Protein AF-A0A3N6H296-F1 (afdb_monomer_lite)

pLDDT: mean 70.68, std 19.64, range [34.06, 94.19]

Sequence (176 aa):
MAAVVPPPSTAMPMPESIDGPAALRSLPPALLPAPAAEIRSFLVEKVSATGGHLGPNLGVVELTMALHRVFDVEEGDVLLFDTGHQTYVHKLLTGRRAGSDGLRQEGGLSGYPGRGESAHDWIENSHAAQGVRPARRTRPLLARAGLSASQIASTVLRARAGKPSLPDCLFDGSAV

Foldseek 3Di:
DDDDDDDPDPDDPQPPALQALVSLQPDDPVNVVRNLVVVLVLLCVLCVVVPADSPLQNVCSVVLSVCSNVAPVVQPFAFFAQAFQNCPSVCRNHRNSVQSNCEVHVVTHDSGQDVVVDQRRQATDHDGRLRVQLLVVCVVVQVVLVFDADDDPNGRGTGRDRRDPDDCVSHDPPPD

Structure (mmCIF, N/CA/C/O backbone):
data_AF-A0A3N6H296-F1
#
_entry.id   AF-A0A3N6H296-F1
#
loop_
_atom_site.group_PDB
_atom_site.id
_atom_site.type_symbol
_atom_site.label_atom_id
_atom_site.label_alt_id
_atom_site.label_comp_id
_atom_site.label_asym_id
_atom_site.label_entity_id
_atom_site.label_seq_id
_atom_site.pdbx_PDB_ins_code
_atom_site.Cartn_x
_atom_site.Cartn_y
_atom_site.Cartn_z
_atom_site.occupancy
_atom_site.B_iso_or_equiv
_atom_site.auth_seq_id
_atom_site.auth_comp_id
_atom_site.auth_asym_id
_atom_site.auth_atom_id
_atom_site.pdbx_PDB_model_num
ATOM 1 N N . MET A 1 1 ? -7.673 -46.507 -24.314 1.00 42.44 1 MET A N 1
ATOM 2 C CA . MET A 1 1 ? -8.259 -46.087 -23.024 1.00 42.44 1 MET A CA 1
ATOM 3 C C . MET A 1 1 ? -7.795 -44.666 -22.756 1.00 42.44 1 MET A C 1
ATOM 5 O O . MET A 1 1 ? -6.609 -44.469 -22.542 1.00 42.44 1 MET A O 1
ATOM 9 N N . ALA A 1 2 ? -8.681 -43.679 -22.898 1.00 37.97 2 ALA A N 1
ATOM 10 C CA . ALA A 1 2 ? -8.358 -42.288 -22.594 1.00 37.97 2 ALA A CA 1
ATOM 11 C C . ALA A 1 2 ? -8.358 -42.111 -21.071 1.00 37.97 2 ALA A C 1
ATOM 13 O O . ALA A 1 2 ? -9.335 -42.465 -20.412 1.00 37.97 2 ALA A O 1
ATOM 14 N N . ALA A 1 3 ? -7.249 -41.623 -20.518 1.00 38.19 3 ALA A N 1
ATOM 15 C CA . ALA A 1 3 ? -7.159 -41.283 -19.108 1.00 38.19 3 ALA A CA 1
ATOM 16 C C . ALA A 1 3 ? -8.110 -40.113 -18.824 1.00 38.19 3 ALA A C 1
ATOM 18 O O . ALA A 1 3 ? -7.975 -39.035 -19.402 1.00 38.19 3 ALA A O 1
ATOM 19 N N . VAL A 1 4 ? -9.089 -40.346 -17.952 1.00 41.09 4 VAL A N 1
ATOM 20 C CA . VAL A 1 4 ? -9.909 -39.289 -17.361 1.00 41.09 4 VAL A CA 1
ATOM 21 C C . VAL A 1 4 ? -8.979 -38.427 -16.514 1.00 41.09 4 VAL A C 1
ATOM 23 O O . VAL A 1 4 ? -8.461 -38.878 -15.494 1.00 41.09 4 VAL A O 1
ATOM 26 N N . VAL A 1 5 ? -8.735 -37.199 -16.965 1.00 44.00 5 VAL A N 1
ATOM 27 C CA . VAL A 1 5 ? -8.100 -36.162 -16.150 1.00 44.00 5 VAL A CA 1
ATOM 28 C C . VAL A 1 5 ? -9.098 -35.798 -15.046 1.00 44.00 5 VAL A C 1
ATOM 30 O O . VAL A 1 5 ? -10.221 -35.405 -15.373 1.00 44.00 5 VAL A O 1
ATOM 33 N N . PRO A 1 6 ? -8.758 -35.956 -13.754 1.00 47.53 6 PRO A N 1
ATOM 34 C CA . PRO A 1 6 ? -9.649 -35.539 -12.680 1.00 47.53 6 PRO A CA 1
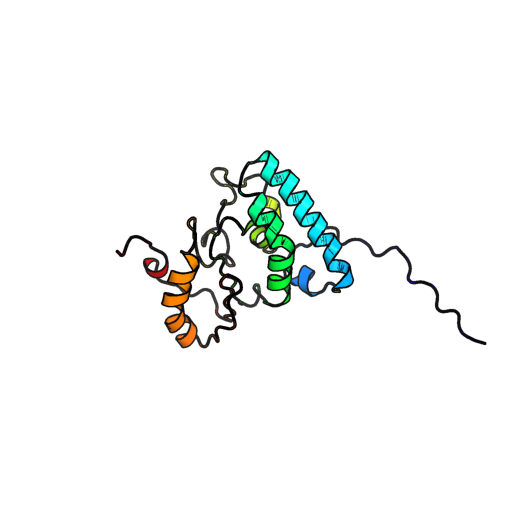ATOM 35 C C . PRO A 1 6 ? -9.831 -34.010 -12.718 1.00 47.53 6 PRO A C 1
ATOM 37 O O . PRO A 1 6 ? -8.876 -33.296 -13.040 1.00 47.53 6 PRO A O 1
ATOM 40 N N . PRO A 1 7 ? -11.030 -33.481 -12.404 1.00 45.53 7 PRO A N 1
ATOM 41 C CA . PRO A 1 7 ? -11.231 -32.040 -12.305 1.00 45.53 7 PRO A CA 1
ATOM 42 C C . PRO A 1 7 ? -10.305 -31.461 -11.221 1.00 45.53 7 PRO A C 1
ATOM 44 O O . PRO A 1 7 ? -10.044 -32.138 -10.220 1.00 45.53 7 PRO A O 1
ATOM 47 N N . PRO A 1 8 ? -9.795 -30.227 -11.387 1.00 46.78 8 PRO A N 1
ATOM 48 C CA . PRO A 1 8 ? -8.985 -29.596 -10.355 1.00 46.78 8 PRO A CA 1
ATOM 49 C C . PRO A 1 8 ? -9.802 -29.492 -9.062 1.00 46.78 8 PRO A C 1
ATOM 51 O O . PRO A 1 8 ? -10.915 -28.968 -9.055 1.00 46.78 8 PRO A O 1
ATOM 54 N N . SER A 1 9 ? -9.246 -30.032 -7.977 1.00 44.38 9 SER A N 1
ATOM 55 C CA . SER A 1 9 ? -9.833 -30.003 -6.637 1.00 44.38 9 SER A CA 1
ATOM 56 C C . SER A 1 9 ? -10.139 -28.559 -6.214 1.00 44.38 9 SER A C 1
ATOM 58 O O . SER A 1 9 ? -9.235 -27.730 -6.112 1.00 44.38 9 SER A O 1
ATOM 60 N N . THR A 1 10 ? -11.413 -28.248 -5.965 1.00 45.69 10 THR A N 1
ATOM 61 C CA . THR A 1 10 ? -11.933 -26.934 -5.534 1.00 45.69 10 THR A CA 1
ATOM 62 C C . THR A 1 10 ? -11.681 -26.641 -4.051 1.00 45.69 10 THR A C 1
ATOM 64 O O . THR A 1 10 ? -12.562 -26.173 -3.336 1.00 45.69 10 THR A O 1
ATOM 67 N N . ALA A 1 11 ? -10.469 -26.894 -3.574 1.00 40.84 11 ALA A N 1
ATOM 68 C CA . ALA A 1 11 ? -10.035 -26.491 -2.242 1.00 40.84 11 ALA A CA 1
ATOM 69 C C . ALA A 1 11 ? -8.599 -25.969 -2.324 1.00 40.84 11 ALA A C 1
ATOM 71 O O . ALA A 1 11 ? -7.664 -26.583 -1.817 1.00 40.84 11 ALA A O 1
ATOM 72 N N . MET A 1 12 ? -8.412 -24.843 -3.018 1.00 39.75 12 MET A N 1
ATOM 73 C CA . MET A 1 12 ? -7.199 -24.058 -2.813 1.00 39.75 12 MET A CA 1
ATOM 74 C C . MET A 1 12 ? -7.378 -23.307 -1.489 1.00 39.75 12 MET A C 1
ATOM 76 O O . MET A 1 12 ? -8.359 -22.568 -1.372 1.00 39.75 12 MET A O 1
ATOM 80 N N . PRO A 1 13 ? -6.502 -23.500 -0.487 1.00 37.22 13 PRO A N 1
ATOM 81 C CA . PRO A 1 13 ? -6.545 -22.683 0.714 1.00 37.22 13 PRO A CA 1
ATOM 82 C C . PRO A 1 13 ? -6.374 -21.225 0.284 1.00 37.22 13 PRO A C 1
ATOM 84 O O . PRO A 1 13 ? -5.409 -20.872 -0.398 1.00 37.22 13 PRO A O 1
ATOM 87 N N . MET A 1 14 ? -7.367 -20.402 0.611 1.00 40.28 14 MET A N 1
ATOM 88 C CA . MET A 1 14 ? -7.293 -18.957 0.429 1.00 40.28 14 MET A CA 1
ATOM 89 C C . MET A 1 14 ? -6.078 -18.467 1.227 1.00 40.28 14 MET A C 1
ATOM 91 O O . MET A 1 14 ? -5.944 -18.882 2.380 1.00 40.28 14 MET A O 1
ATOM 95 N N . PRO A 1 15 ? -5.170 -17.655 0.657 1.00 49.81 15 PRO A N 1
ATOM 96 C CA . PRO A 1 15 ? -4.089 -17.085 1.450 1.00 49.81 15 PRO A CA 1
ATOM 97 C C . PRO A 1 15 ? -4.726 -16.285 2.592 1.00 49.81 15 PRO A C 1
ATOM 99 O O . PRO A 1 15 ? -5.491 -15.363 2.330 1.00 49.81 15 PRO A O 1
ATOM 102 N N . GLU A 1 16 ? -4.467 -16.681 3.841 1.00 52.50 16 GLU A N 1
ATOM 103 C CA . GLU A 1 16 ? -5.095 -16.093 5.039 1.00 52.50 16 GLU A CA 1
ATOM 104 C C . GLU A 1 16 ? -4.765 -14.604 5.235 1.00 52.50 16 GLU A C 1
ATOM 106 O O . GLU A 1 16 ? -5.420 -13.926 6.019 1.00 52.50 16 GLU A O 1
ATOM 111 N N . SER A 1 17 ? -3.785 -14.078 4.510 1.00 58.31 17 SER A N 1
ATOM 112 C CA . SER A 1 17 ? -3.488 -12.655 4.364 1.00 58.31 17 SER A CA 1
ATOM 113 C C . SER A 1 17 ? -2.348 -12.542 3.352 1.00 58.31 17 SER A C 1
ATOM 115 O O . SER A 1 17 ? -1.476 -13.414 3.287 1.00 58.31 17 SER A O 1
ATOM 117 N N . ILE A 1 18 ? -2.319 -11.482 2.545 1.00 69.00 18 ILE A N 1
ATOM 118 C CA . ILE A 1 18 ? -1.086 -11.112 1.840 1.00 69.00 18 ILE A CA 1
ATOM 119 C C . ILE A 1 18 ? -0.250 -10.253 2.777 1.00 69.00 18 ILE A C 1
ATOM 121 O O . ILE A 1 18 ? -0.522 -9.066 2.950 1.00 69.00 18 ILE A O 1
ATOM 125 N N . ASP A 1 19 ? 0.806 -10.852 3.320 1.00 67.69 19 ASP A N 1
ATOM 126 C CA . ASP A 1 19 ? 1.685 -10.199 4.296 1.00 67.69 19 ASP A CA 1
ATOM 127 C C . ASP A 1 19 ? 2.884 -9.474 3.664 1.00 67.69 19 ASP A C 1
ATOM 129 O O . ASP A 1 19 ? 3.841 -9.124 4.352 1.00 67.69 19 ASP A O 1
ATOM 133 N N . GLY A 1 20 ? 2.855 -9.217 2.353 1.00 77.75 20 GLY A N 1
ATOM 134 C CA . GLY A 1 20 ? 3.887 -8.400 1.721 1.00 77.75 20 GLY A CA 1
ATOM 135 C C . GLY A 1 20 ? 3.944 -8.451 0.193 1.00 77.75 20 GLY A C 1
ATOM 136 O O . GLY A 1 20 ? 3.219 -9.226 -0.447 1.00 77.75 20 GLY A O 1
ATOM 137 N N . PRO A 1 21 ? 4.852 -7.669 -0.420 1.00 82.25 21 PRO A N 1
ATOM 138 C CA . PRO A 1 21 ? 5.033 -7.606 -1.868 1.00 82.25 21 PRO A CA 1
ATOM 139 C C . PRO A 1 21 ? 5.556 -8.933 -2.437 1.00 82.25 21 PRO A C 1
ATOM 141 O O . PRO A 1 21 ? 5.124 -9.352 -3.510 1.00 82.25 21 PRO A O 1
ATOM 144 N N . ALA A 1 22 ? 6.441 -9.640 -1.720 1.00 83.44 22 ALA A N 1
ATOM 145 C CA . ALA A 1 22 ? 6.922 -10.970 -2.106 1.00 83.44 22 ALA A CA 1
ATOM 146 C C . ALA A 1 22 ? 5.791 -12.011 -2.209 1.00 83.44 22 ALA A C 1
ATOM 148 O O . ALA A 1 22 ? 5.697 -12.728 -3.209 1.00 83.44 22 ALA A O 1
ATOM 149 N N . ALA A 1 23 ? 4.893 -12.052 -1.217 1.00 83.75 23 ALA A N 1
ATOM 150 C CA . ALA A 1 23 ? 3.726 -12.936 -1.229 1.00 83.75 23 ALA A CA 1
ATOM 151 C C . ALA A 1 23 ? 2.776 -12.583 -2.382 1.00 83.75 23 ALA A C 1
ATOM 153 O O . ALA A 1 23 ? 2.274 -13.458 -3.083 1.00 83.75 23 ALA A O 1
ATOM 154 N N . LEU A 1 24 ? 2.586 -11.289 -2.648 1.00 86.69 24 LEU A N 1
ATOM 155 C CA . LEU A 1 24 ? 1.784 -10.844 -3.777 1.00 86.69 24 LEU A CA 1
ATOM 156 C C . LEU A 1 24 ? 2.402 -11.236 -5.128 1.00 86.69 24 LEU A C 1
ATOM 158 O O . LEU A 1 24 ? 1.655 -11.556 -6.049 1.00 86.69 24 LEU A O 1
ATOM 162 N N . ARG A 1 25 ? 3.734 -11.221 -5.269 1.00 85.31 25 ARG A N 1
ATOM 163 C CA . ARG A 1 25 ? 4.465 -11.592 -6.498 1.00 85.31 25 ARG A CA 1
ATOM 164 C C . ARG A 1 25 ? 4.371 -13.074 -6.836 1.00 85.31 25 ARG A C 1
ATOM 166 O O . ARG A 1 25 ? 4.241 -13.407 -8.015 1.00 85.31 25 ARG A O 1
ATOM 173 N N . SER A 1 26 ? 4.409 -13.943 -5.830 1.00 86.94 26 SER A N 1
ATOM 174 C CA . SER A 1 26 ? 4.396 -15.398 -6.020 1.00 86.94 26 SER A CA 1
ATOM 175 C C . SER A 1 26 ? 3.032 -15.950 -6.449 1.00 86.94 26 SER A C 1
ATOM 177 O O . SER A 1 26 ? 2.961 -17.051 -6.995 1.00 86.94 26 SER A O 1
ATOM 179 N N . LEU A 1 27 ? 1.947 -15.188 -6.265 1.00 87.69 27 LEU A N 1
ATOM 180 C CA . LEU A 1 27 ? 0.606 -15.633 -6.642 1.00 87.69 27 LEU A CA 1
ATOM 181 C C . LEU A 1 27 ? 0.435 -15.773 -8.170 1.00 87.69 27 LEU A C 1
ATOM 183 O O . LEU A 1 27 ? 0.894 -14.921 -8.938 1.00 87.69 27 LEU A O 1
ATOM 187 N N . PRO A 1 28 ? -0.296 -16.786 -8.654 1.00 89.56 28 PRO A N 1
ATOM 188 C CA . PRO A 1 28 ? -0.796 -16.811 -10.022 1.00 89.56 28 PRO A CA 1
ATOM 189 C C . PRO A 1 28 ? -1.788 -15.663 -10.282 1.00 89.56 28 PRO A C 1
ATOM 191 O O . PRO A 1 28 ? -2.573 -15.332 -9.390 1.00 89.56 28 PRO A O 1
ATOM 194 N N . PRO A 1 29 ? -1.850 -15.103 -11.507 1.00 88.50 29 PRO A N 1
ATOM 195 C CA . PRO A 1 29 ? -2.795 -14.033 -11.840 1.00 88.50 29 PRO A CA 1
ATOM 196 C C . PRO A 1 29 ? -4.263 -14.366 -11.534 1.00 88.50 29 PRO A C 1
ATOM 198 O O . PRO A 1 29 ? -5.012 -13.497 -11.100 1.00 88.50 29 PRO A O 1
ATOM 201 N N . ALA A 1 30 ? -4.661 -15.632 -11.695 1.00 89.19 30 ALA A N 1
ATOM 202 C CA . ALA A 1 30 ? -6.016 -16.102 -11.406 1.00 89.19 30 ALA A CA 1
ATOM 203 C C . ALA A 1 30 ? -6.405 -15.995 -9.919 1.00 89.19 30 ALA A C 1
ATOM 205 O O . ALA A 1 30 ? -7.592 -15.950 -9.610 1.00 89.19 30 ALA A O 1
ATOM 206 N N . LEU A 1 31 ? -5.425 -15.934 -9.009 1.00 89.75 31 LEU A N 1
ATOM 207 C CA . LEU A 1 31 ? -5.663 -15.801 -7.571 1.00 89.75 31 LEU A CA 1
ATOM 208 C C . LEU A 1 31 ? -5.652 -14.345 -7.091 1.00 89.75 31 LEU A C 1
ATOM 210 O O . LEU A 1 31 ? -5.972 -14.110 -5.936 1.00 89.75 31 LEU A O 1
ATOM 214 N N . LEU A 1 32 ? -5.324 -13.366 -7.942 1.00 89.44 32 LEU A N 1
ATOM 215 C CA . LEU A 1 32 ? -5.286 -11.940 -7.576 1.00 89.44 32 LEU A CA 1
ATOM 216 C C . LEU A 1 32 ? -6.641 -11.286 -7.242 1.00 89.44 32 LEU A C 1
ATOM 218 O O . LEU A 1 32 ? -6.639 -10.345 -6.446 1.00 89.44 32 LEU A O 1
ATOM 222 N N . PRO A 1 33 ? -7.796 -11.732 -7.775 1.00 92.50 33 PRO A N 1
ATOM 223 C CA . PRO A 1 33 ? -9.079 -11.124 -7.415 1.00 92.50 33 PRO A CA 1
ATOM 224 C C . PRO A 1 33 ? -9.449 -11.280 -5.933 1.00 92.50 33 PRO A C 1
ATOM 226 O O . PRO A 1 33 ? -10.043 -10.375 -5.350 1.00 92.50 33 PRO A O 1
ATOM 229 N N . ALA A 1 34 ? -9.081 -12.406 -5.316 1.00 89.94 34 ALA A N 1
ATOM 230 C CA . ALA A 1 34 ? -9.337 -12.687 -3.904 1.00 89.94 34 ALA A CA 1
ATOM 231 C C . ALA A 1 34 ? -8.678 -11.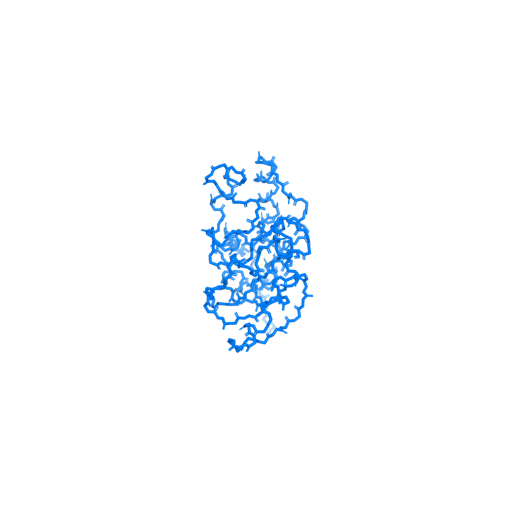667 -2.945 1.00 89.94 34 ALA A C 1
ATOM 233 O O . ALA A 1 34 ? -9.405 -11.005 -2.204 1.00 89.94 34 ALA A O 1
ATOM 234 N N . PRO A 1 35 ? -7.352 -11.450 -2.979 1.00 90.44 35 PRO A N 1
ATOM 235 C CA . PRO A 1 35 ? -6.698 -10.467 -2.123 1.00 90.44 35 PRO A CA 1
ATOM 236 C C . PRO A 1 35 ? -7.110 -9.029 -2.443 1.00 90.44 35 PRO A C 1
ATOM 238 O O . PRO A 1 3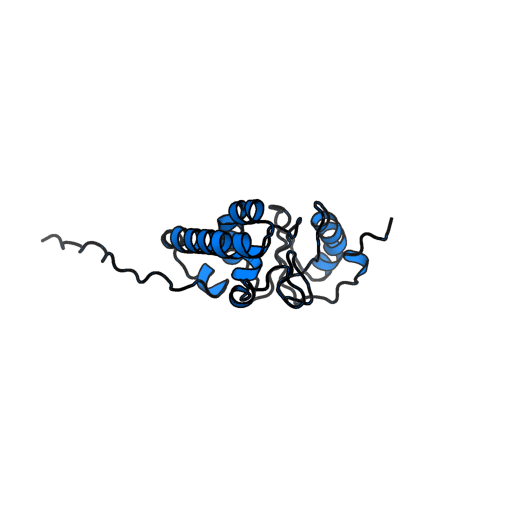5 ? -7.189 -8.204 -1.539 1.00 90.44 35 PRO A O 1
ATOM 241 N N . ALA A 1 36 ? -7.443 -8.709 -3.699 1.00 92.62 36 ALA A N 1
ATOM 242 C CA . ALA A 1 36 ? -8.000 -7.397 -4.028 1.00 92.62 36 ALA A CA 1
ATOM 243 C C . ALA A 1 36 ? -9.353 -7.163 -3.327 1.00 92.62 36 ALA A C 1
ATOM 245 O O . ALA A 1 36 ? -9.619 -6.075 -2.816 1.00 92.62 36 ALA A O 1
ATOM 246 N N . ALA A 1 37 ? -10.215 -8.185 -3.273 1.00 92.50 37 ALA A N 1
ATOM 247 C CA . ALA A 1 37 ? -11.468 -8.121 -2.526 1.00 92.50 37 ALA A CA 1
ATOM 248 C C . ALA A 1 37 ? -11.235 -8.012 -1.010 1.00 92.50 37 ALA A C 1
ATOM 250 O O . ALA A 1 37 ? -11.883 -7.192 -0.363 1.00 92.50 37 ALA A O 1
ATOM 251 N N . GLU A 1 38 ? -10.284 -8.769 -0.458 1.00 91.00 38 GLU A N 1
ATOM 252 C CA . GLU A 1 38 ? -9.920 -8.690 0.962 1.00 91.00 38 GLU A CA 1
ATOM 253 C C . GLU A 1 38 ? -9.426 -7.288 1.345 1.00 91.00 38 GLU A C 1
ATOM 255 O O . GLU A 1 38 ? -9.910 -6.705 2.314 1.00 91.00 38 GLU A O 1
ATOM 260 N N . ILE A 1 39 ? -8.521 -6.706 0.551 1.00 91.94 39 ILE A N 1
ATOM 261 C CA . ILE A 1 39 ? -8.012 -5.348 0.772 1.00 91.94 39 ILE A CA 1
ATOM 262 C C . ILE A 1 39 ? -9.155 -4.331 0.730 1.00 91.94 39 ILE A C 1
ATOM 264 O O . ILE A 1 39 ? -9.206 -3.442 1.577 1.00 91.94 39 ILE A O 1
ATOM 268 N N . ARG A 1 40 ? -10.100 -4.455 -0.212 1.00 94.19 40 ARG A N 1
ATOM 269 C CA . ARG A 1 40 ? -11.271 -3.564 -0.264 1.00 94.19 40 ARG A CA 1
ATOM 270 C C . ARG A 1 40 ? -12.125 -3.678 0.994 1.00 94.19 40 ARG A C 1
ATOM 272 O O . ARG A 1 40 ? -12.449 -2.647 1.579 1.00 94.19 40 ARG A O 1
ATOM 279 N N . SER A 1 41 ? -12.447 -4.895 1.428 1.00 92.94 41 SER A N 1
ATOM 280 C CA . SER A 1 41 ? -13.203 -5.125 2.665 1.00 92.94 41 SER A CA 1
ATOM 281 C C . SER A 1 41 ? -12.484 -4.536 3.878 1.00 92.94 41 SER A C 1
ATOM 283 O O . SER A 1 41 ? -13.090 -3.799 4.651 1.00 92.94 41 SER A O 1
ATOM 285 N N . PHE A 1 42 ? -11.174 -4.768 3.985 1.00 91.00 42 PHE A N 1
ATOM 286 C CA . PHE A 1 42 ? -10.337 -4.220 5.047 1.00 91.00 42 PHE A CA 1
ATOM 287 C C . PHE A 1 42 ? -10.344 -2.684 5.056 1.00 91.00 42 PHE A C 1
ATOM 289 O O . PHE A 1 42 ? -10.512 -2.067 6.106 1.00 91.00 42 PHE A O 1
ATOM 296 N N . LEU A 1 43 ? -10.185 -2.045 3.892 1.00 91.00 43 LEU A N 1
ATOM 297 C CA . LEU A 1 43 ? -10.217 -0.585 3.781 1.00 91.00 43 LEU A CA 1
ATOM 298 C C . LEU A 1 43 ? -11.578 -0.018 4.182 1.00 91.00 43 LEU A C 1
ATOM 300 O O . LEU A 1 43 ? -11.627 0.978 4.898 1.00 91.00 43 LEU A O 1
ATOM 304 N N . VAL A 1 44 ? -12.674 -0.642 3.740 1.00 93.12 44 VAL A N 1
ATOM 305 C CA . VAL A 1 44 ? -14.027 -0.220 4.122 1.00 93.12 44 VAL A CA 1
ATOM 306 C C . VAL A 1 44 ? -14.209 -0.326 5.631 1.00 93.12 44 VAL A C 1
ATOM 308 O O . VAL A 1 44 ? -14.673 0.635 6.233 1.00 93.12 44 VAL A O 1
ATOM 311 N N . GLU A 1 45 ? -13.809 -1.435 6.251 1.00 90.62 45 GLU A N 1
ATOM 312 C CA . GLU A 1 45 ? -13.927 -1.628 7.699 1.00 90.62 45 GLU A CA 1
ATOM 313 C C . GLU A 1 45 ? -13.117 -0.583 8.480 1.00 90.62 45 GLU A C 1
ATOM 315 O O . GLU A 1 45 ? -13.667 0.157 9.297 1.00 90.62 45 GLU A O 1
ATOM 320 N N . LYS A 1 46 ? -11.812 -0.482 8.204 1.00 88.25 46 LYS A N 1
ATOM 321 C CA . LYS A 1 46 ? -10.899 0.338 9.008 1.00 88.25 46 LYS A CA 1
ATOM 322 C C . LYS A 1 46 ? -11.075 1.830 8.758 1.00 88.25 46 LYS A C 1
ATOM 324 O O . LYS A 1 46 ? -11.211 2.600 9.704 1.00 88.25 46 LYS A O 1
ATOM 329 N N . VAL A 1 47 ? -11.141 2.253 7.495 1.00 89.12 47 VAL A N 1
ATOM 330 C CA . VAL A 1 47 ? -11.198 3.685 7.153 1.00 89.12 47 VAL A CA 1
ATOM 331 C C . VAL A 1 47 ? -12.574 4.280 7.456 1.00 89.12 47 VAL A C 1
ATOM 333 O O . VAL A 1 47 ? -12.658 5.467 7.765 1.00 89.12 47 VAL A O 1
ATOM 336 N N . SER A 1 48 ? -13.653 3.487 7.418 1.00 87.62 48 SER A N 1
ATOM 337 C CA . SER A 1 48 ? -14.974 3.979 7.844 1.00 87.62 48 SER A CA 1
ATOM 338 C C . SER A 1 48 ? -15.051 4.189 9.357 1.00 87.62 48 SER A C 1
ATOM 340 O O . SER A 1 48 ? -15.772 5.078 9.799 1.00 87.62 48 SER A O 1
ATOM 342 N N . ALA A 1 49 ? -14.298 3.412 10.145 1.00 84.62 49 ALA A N 1
ATOM 343 C CA . ALA A 1 49 ? -14.243 3.555 11.598 1.00 84.62 49 ALA A CA 1
ATOM 344 C C . ALA A 1 49 ? -13.365 4.737 12.046 1.00 84.62 49 ALA A C 1
ATOM 346 O O . ALA A 1 49 ? -13.752 5.485 12.941 1.00 84.62 49 ALA A O 1
ATOM 347 N N . THR A 1 50 ? -12.199 4.935 11.421 1.00 81.75 50 THR A N 1
ATOM 348 C CA . THR A 1 50 ? -11.244 5.995 11.806 1.00 81.75 50 THR A CA 1
ATOM 349 C C . THR A 1 50 ? -11.457 7.318 11.066 1.00 81.75 50 THR A C 1
ATOM 351 O O . THR A 1 50 ? -10.895 8.345 11.448 1.00 81.75 50 THR A O 1
ATOM 354 N N . GLY A 1 51 ? -12.225 7.304 9.974 1.00 81.50 51 GLY A N 1
ATOM 355 C CA . GLY A 1 51 ? -12.256 8.378 8.985 1.00 81.50 51 GLY A CA 1
ATOM 356 C C . GLY A 1 51 ? -11.002 8.388 8.097 1.00 81.50 51 GLY A C 1
ATOM 357 O O . GLY A 1 51 ? -9.959 7.820 8.425 1.00 81.50 51 GLY A O 1
ATOM 358 N N . GLY A 1 52 ? -11.085 9.043 6.935 1.00 84.88 52 GLY A N 1
ATOM 359 C CA . GLY A 1 52 ? -9.962 9.142 6.002 1.00 84.88 52 GLY A CA 1
ATOM 360 C C . GLY A 1 52 ? -10.370 9.121 4.533 1.00 84.88 52 GLY A C 1
ATOM 361 O O . GLY A 1 52 ? -11.512 9.396 4.173 1.00 84.88 52 GLY A O 1
ATOM 362 N N . HIS A 1 53 ? -9.406 8.811 3.668 1.00 87.50 53 HIS A N 1
ATOM 363 C CA . HIS A 1 53 ? -9.546 8.929 2.214 1.00 87.50 53 HIS A CA 1
ATOM 364 C C . HIS A 1 53 ? -9.989 7.614 1.562 1.00 87.50 53 HIS A C 1
ATOM 366 O O . HIS A 1 53 ? -9.263 7.033 0.760 1.00 87.50 53 HIS A O 1
ATOM 372 N N . LEU A 1 54 ? -11.176 7.115 1.914 1.00 90.00 54 LEU A N 1
ATOM 373 C CA . LEU A 1 54 ? -11.642 5.796 1.461 1.00 90.00 54 LEU A CA 1
ATOM 374 C C . LEU A 1 54 ? -11.763 5.691 -0.072 1.00 90.00 54 LEU A C 1
ATOM 376 O O . LEU A 1 54 ? -11.181 4.791 -0.673 1.00 90.00 54 LEU A O 1
ATOM 380 N N . GLY A 1 55 ? -12.477 6.626 -0.709 1.00 88.88 55 GLY A N 1
ATOM 381 C CA . GLY A 1 55 ? -12.780 6.581 -2.148 1.00 88.88 55 GLY A CA 1
ATOM 382 C C . GLY A 1 55 ? -11.544 6.441 -3.051 1.00 88.88 55 GLY A C 1
ATOM 383 O O . GLY A 1 55 ? -11.481 5.492 -3.833 1.00 88.88 55 GLY A O 1
ATOM 384 N N . PRO A 1 56 ? -10.531 7.320 -2.921 1.00 87.25 56 PRO A N 1
ATOM 385 C CA . PRO A 1 56 ? -9.300 7.220 -3.703 1.00 87.25 56 PRO A CA 1
ATOM 386 C C . PRO A 1 56 ? -8.552 5.896 -3.515 1.00 87.25 56 PRO A C 1
ATOM 388 O O . PRO A 1 56 ? -8.040 5.352 -4.486 1.00 87.25 56 PRO A O 1
ATOM 391 N N . ASN A 1 57 ? -8.519 5.346 -2.294 1.00 91.38 57 ASN A N 1
ATOM 392 C CA . ASN A 1 57 ? -7.823 4.083 -2.024 1.00 91.38 57 ASN A CA 1
ATOM 393 C C . ASN A 1 57 ? -8.534 2.874 -2.635 1.00 91.38 57 ASN A C 1
ATOM 395 O O . ASN A 1 57 ? -7.861 1.980 -3.141 1.00 91.38 57 ASN A O 1
ATOM 399 N N . LEU A 1 58 ? -9.872 2.860 -2.646 1.00 92.56 58 LEU A N 1
ATOM 400 C CA . LEU A 1 58 ? -10.637 1.806 -3.319 1.00 92.56 58 LEU A CA 1
ATOM 401 C C . LEU A 1 58 ? -10.393 1.793 -4.834 1.00 92.56 58 LEU A C 1
ATOM 403 O O . LEU A 1 58 ? -10.380 0.723 -5.431 1.00 92.56 58 LEU A O 1
ATOM 407 N N . GLY A 1 59 ? -10.166 2.958 -5.446 1.00 89.81 59 GLY A N 1
ATOM 408 C CA . GLY A 1 59 ? -9.915 3.078 -6.886 1.00 89.81 59 GLY A CA 1
ATOM 409 C C . GLY A 1 59 ? -8.520 2.642 -7.346 1.00 89.81 59 GLY A C 1
ATOM 410 O O . GLY A 1 59 ? -8.302 2.502 -8.547 1.00 89.81 59 GLY A O 1
ATOM 411 N N . VAL A 1 60 ? -7.570 2.433 -6.426 1.00 91.06 60 VAL A N 1
ATOM 412 C CA . VAL A 1 60 ? -6.168 2.113 -6.760 1.00 91.06 60 VAL A CA 1
ATOM 413 C C . VAL A 1 60 ? -5.700 0.761 -6.219 1.00 91.06 60 VAL A C 1
ATOM 415 O O . VAL A 1 60 ? -4.498 0.493 -6.255 1.00 91.06 60 VAL A O 1
ATOM 418 N N . VAL A 1 61 ? -6.600 -0.099 -5.730 1.00 92.62 61 VAL A N 1
ATOM 419 C CA . VAL A 1 61 ? -6.241 -1.403 -5.138 1.00 92.62 61 VAL A CA 1
ATOM 420 C C . VAL A 1 61 ? -5.471 -2.266 -6.134 1.00 92.62 61 VAL A C 1
ATOM 422 O O . VAL A 1 61 ? -4.310 -2.603 -5.900 1.00 92.62 61 VAL A O 1
ATOM 425 N N . GLU A 1 62 ? -6.077 -2.561 -7.280 1.00 92.31 62 GLU A N 1
ATOM 426 C CA . GLU A 1 62 ? -5.500 -3.434 -8.299 1.00 92.31 62 GLU A CA 1
ATOM 427 C C . GLU A 1 62 ? -4.256 -2.808 -8.931 1.00 92.31 62 GLU A C 1
ATOM 429 O O . GLU A 1 62 ? -3.273 -3.505 -9.181 1.00 92.31 62 GLU A O 1
ATOM 434 N N . LEU A 1 63 ? -4.263 -1.485 -9.136 1.00 90.88 63 LEU A N 1
ATOM 435 C CA . LEU A 1 63 ? -3.098 -0.757 -9.638 1.00 90.88 63 LEU A CA 1
ATOM 436 C C . LEU A 1 63 ? -1.918 -0.898 -8.674 1.00 90.88 63 LEU A C 1
ATOM 438 O O . LEU A 1 63 ? -0.828 -1.284 -9.083 1.00 90.88 63 LEU A O 1
ATOM 442 N N . THR A 1 64 ? -2.130 -0.622 -7.389 1.00 90.19 64 THR A N 1
ATOM 443 C CA . THR A 1 64 ? -1.069 -0.675 -6.377 1.00 90.19 64 THR A CA 1
ATOM 444 C C . THR A 1 64 ? -0.545 -2.098 -6.207 1.00 90.19 64 THR A C 1
ATOM 446 O O . THR A 1 64 ? 0.665 -2.298 -6.118 1.00 90.19 64 THR A O 1
ATOM 449 N N . MET A 1 65 ? -1.428 -3.100 -6.250 1.00 91.00 65 MET A N 1
ATOM 450 C CA . MET A 1 65 ? -1.031 -4.508 -6.260 1.00 91.00 65 MET A CA 1
ATOM 451 C C . MET A 1 65 ? -0.183 -4.855 -7.488 1.00 91.00 65 MET A C 1
ATOM 453 O O . MET A 1 65 ? 0.873 -5.471 -7.358 1.00 91.00 65 MET A O 1
ATOM 457 N N . ALA A 1 66 ? -0.606 -4.443 -8.685 1.00 89.44 66 ALA A N 1
ATOM 458 C CA . ALA A 1 66 ? 0.150 -4.682 -9.910 1.00 89.44 66 ALA A CA 1
ATOM 459 C C . ALA A 1 66 ? 1.541 -4.032 -9.853 1.00 89.44 66 ALA A C 1
ATOM 461 O O . ALA A 1 66 ? 2.525 -4.657 -10.246 1.00 89.44 66 ALA A O 1
ATOM 462 N N . LEU A 1 67 ? 1.645 -2.819 -9.304 1.00 88.25 67 LEU A N 1
ATOM 463 C CA . LEU A 1 67 ? 2.924 -2.135 -9.119 1.00 88.25 67 LEU A CA 1
ATOM 464 C C . LEU A 1 67 ? 3.855 -2.898 -8.175 1.00 88.25 67 LEU A C 1
ATOM 466 O O . LEU A 1 67 ? 5.002 -3.123 -8.539 1.00 88.25 67 LEU A O 1
ATOM 470 N N . HIS A 1 68 ? 3.363 -3.368 -7.027 1.00 88.00 68 HIS A N 1
ATOM 471 C CA . HIS A 1 68 ? 4.142 -4.208 -6.101 1.00 88.00 68 HIS A CA 1
ATOM 472 C C . HIS A 1 68 ? 4.484 -5.595 -6.660 1.00 88.00 68 HIS A C 1
ATOM 474 O O . HIS A 1 68 ? 5.387 -6.260 -6.158 1.00 88.00 68 HIS A O 1
ATOM 480 N N . ARG A 1 69 ? 3.784 -6.049 -7.709 1.00 87.94 69 ARG A N 1
ATOM 481 C CA . ARG A 1 69 ? 4.164 -7.264 -8.440 1.00 87.94 69 ARG A CA 1
ATOM 482 C C . ARG A 1 69 ? 5.276 -7.039 -9.451 1.00 87.94 69 ARG A C 1
ATOM 484 O O . ARG A 1 69 ? 6.128 -7.906 -9.626 1.00 87.94 69 ARG A O 1
ATOM 491 N N . VAL A 1 70 ? 5.207 -5.926 -10.174 1.00 86.12 70 VAL A N 1
ATOM 492 C CA . VAL A 1 70 ? 6.138 -5.601 -11.261 1.00 86.12 70 VAL A CA 1
ATOM 493 C C . VAL A 1 70 ? 7.444 -5.027 -10.716 1.00 86.12 70 VAL A C 1
ATOM 495 O O . VAL A 1 70 ? 8.513 -5.323 -11.251 1.00 86.12 70 VAL A O 1
ATOM 498 N N . PHE A 1 71 ? 7.356 -4.218 -9.662 1.00 83.31 71 PHE A N 1
ATOM 499 C CA . PHE A 1 71 ? 8.482 -3.541 -9.038 1.00 83.31 71 PHE A CA 1
ATOM 500 C C . PHE A 1 71 ? 8.807 -4.170 -7.693 1.00 83.31 71 PHE A C 1
ATOM 502 O O . PHE A 1 71 ? 7.927 -4.408 -6.866 1.00 83.31 71 PHE A O 1
ATOM 509 N N . ASP A 1 72 ? 10.092 -4.416 -7.480 1.00 81.69 72 ASP A N 1
ATOM 510 C CA . ASP A 1 72 ? 10.594 -5.021 -6.260 1.00 81.69 72 ASP A CA 1
ATOM 511 C C . ASP A 1 72 ? 11.006 -3.937 -5.267 1.00 81.69 72 ASP A C 1
ATOM 513 O O . ASP A 1 72 ? 12.165 -3.521 -5.207 1.00 81.69 72 ASP A O 1
ATOM 517 N N . VAL A 1 73 ? 10.023 -3.434 -4.522 1.00 79.25 73 VAL A N 1
ATOM 518 C CA . VAL A 1 73 ? 10.233 -2.358 -3.542 1.00 79.25 73 VAL A CA 1
ATOM 519 C C . VAL A 1 73 ? 11.036 -2.790 -2.317 1.00 79.25 73 VAL A C 1
ATOM 521 O O . VAL A 1 73 ? 11.483 -1.936 -1.553 1.00 79.25 73 VAL A O 1
ATOM 524 N N . GLU A 1 74 ? 11.199 -4.099 -2.116 1.00 79.81 74 GLU A N 1
ATOM 525 C CA . GLU A 1 74 ? 12.015 -4.688 -1.052 1.00 79.81 74 GLU A CA 1
ATOM 526 C C . GLU A 1 74 ? 13.492 -4.698 -1.470 1.00 79.81 74 GLU A C 1
ATOM 528 O O . GLU A 1 74 ? 14.357 -4.314 -0.688 1.00 79.81 74 GLU A O 1
ATOM 533 N N . GLU A 1 75 ? 13.768 -5.010 -2.740 1.00 74.75 75 GLU A N 1
ATOM 534 C CA . GLU A 1 75 ? 15.111 -4.985 -3.348 1.00 74.75 75 GLU A CA 1
ATOM 535 C C . GLU A 1 75 ? 15.539 -3.597 -3.864 1.00 74.75 75 GLU A C 1
ATOM 537 O O . GLU A 1 75 ? 16.595 -3.436 -4.489 1.00 74.75 75 GLU A O 1
ATOM 542 N N . GLY A 1 76 ? 14.713 -2.582 -3.613 1.00 70.81 76 GLY A N 1
ATOM 543 C CA . GLY A 1 76 ? 15.074 -1.180 -3.760 1.00 70.81 76 GLY A CA 1
ATOM 544 C C . GLY A 1 76 ? 14.354 -0.407 -4.854 1.00 70.81 76 GLY A C 1
ATOM 545 O O . GLY A 1 76 ? 14.620 0.784 -4.935 1.00 70.81 76 GLY A O 1
ATOM 546 N N . ASP A 1 77 ? 13.456 -1.003 -5.654 1.00 77.94 77 ASP A N 1
ATOM 547 C CA . ASP A 1 77 ? 12.630 -0.228 -6.593 1.00 77.94 77 ASP A CA 1
ATOM 548 C C . ASP A 1 77 ? 11.774 0.812 -5.836 1.00 77.94 77 ASP A C 1
ATOM 550 O O . ASP A 1 77 ? 11.292 0.577 -4.727 1.00 77.94 77 ASP A O 1
ATOM 554 N N . VAL A 1 78 ? 11.549 1.981 -6.442 1.00 77.25 78 VAL A N 1
ATOM 555 C CA . VAL A 1 78 ? 10.871 3.100 -5.775 1.00 77.25 78 VAL A CA 1
ATOM 556 C C . VAL A 1 78 ? 9.480 3.331 -6.365 1.00 77.25 78 VAL A C 1
ATOM 558 O O . VAL A 1 78 ? 9.291 3.483 -7.571 1.00 77.25 78 VAL A O 1
ATOM 561 N N . LEU A 1 79 ? 8.470 3.411 -5.501 1.00 79.50 79 LEU A N 1
ATOM 562 C CA . LEU A 1 79 ? 7.127 3.840 -5.888 1.00 79.50 79 LEU A CA 1
ATOM 563 C C . LEU A 1 79 ? 6.889 5.244 -5.345 1.00 79.50 79 LEU A C 1
ATOM 565 O O . LEU A 1 79 ? 6.944 5.464 -4.137 1.00 79.50 79 LEU A O 1
ATOM 569 N N . LEU A 1 80 ? 6.627 6.201 -6.236 1.00 79.12 80 LEU A N 1
ATOM 570 C CA . LEU A 1 80 ? 6.238 7.551 -5.846 1.00 79.12 80 LEU A CA 1
ATOM 571 C C . LEU A 1 80 ? 4.758 7.749 -6.160 1.00 79.12 80 LEU A C 1
ATOM 573 O O . LEU A 1 80 ? 4.284 7.432 -7.248 1.00 79.12 80 LEU A O 1
ATOM 577 N N . PHE A 1 81 ? 4.026 8.286 -5.194 1.00 76.56 81 PHE A N 1
ATOM 578 C CA . PHE A 1 81 ? 2.607 8.584 -5.339 1.00 76.56 81 PHE A CA 1
ATOM 579 C C . PHE A 1 81 ? 2.439 10.099 -5.395 1.00 76.56 81 PHE A C 1
ATOM 581 O O . PHE A 1 81 ? 2.856 10.794 -4.471 1.00 76.56 81 PHE A O 1
ATOM 588 N N . ASP A 1 82 ? 1.856 10.626 -6.476 1.00 68.69 82 ASP A N 1
ATOM 589 C CA . ASP A 1 82 ? 1.711 12.080 -6.650 1.00 68.69 82 ASP A CA 1
ATOM 590 C C . ASP A 1 82 ? 0.771 12.725 -5.631 1.00 68.69 82 ASP A C 1
ATOM 592 O O . ASP A 1 82 ? 1.006 13.856 -5.212 1.00 68.69 82 ASP A O 1
ATOM 596 N N . THR A 1 83 ? -0.254 11.989 -5.190 1.00 70.88 83 THR A N 1
ATOM 597 C CA . THR A 1 83 ? -1.048 12.397 -4.034 1.00 70.88 83 THR A CA 1
ATOM 598 C C . THR A 1 83 ? -1.092 11.303 -2.978 1.00 70.88 83 THR A C 1
ATOM 600 O O . THR A 1 83 ? -1.568 10.198 -3.217 1.00 70.88 83 THR A O 1
ATOM 603 N N . GLY A 1 84 ? -0.602 11.619 -1.785 1.00 76.81 84 GLY A N 1
ATOM 604 C CA . GLY A 1 84 ? -0.341 10.655 -0.726 1.00 76.81 84 GLY A CA 1
ATOM 605 C C . GLY A 1 84 ? -1.595 10.043 -0.115 1.00 76.81 84 GLY A C 1
ATOM 606 O O . GLY A 1 84 ? -1.541 8.967 0.476 1.00 76.81 84 GLY A O 1
ATOM 607 N N . HIS A 1 85 ? -2.752 10.673 -0.302 1.00 83.81 85 HIS A N 1
ATOM 608 C CA . HIS A 1 85 ? -3.998 10.167 0.252 1.00 83.81 85 HIS A CA 1
ATOM 609 C C . HIS A 1 85 ? -4.454 8.834 -0.361 1.00 83.81 85 HIS A C 1
ATOM 611 O O . HIS A 1 85 ? -5.331 8.202 0.213 1.00 83.81 85 HIS A O 1
ATOM 617 N N . GLN A 1 86 ? -3.871 8.389 -1.482 1.00 86.56 86 GLN A N 1
ATOM 618 C CA . GLN A 1 86 ? -4.193 7.114 -2.145 1.00 86.56 86 GLN A CA 1
ATOM 619 C C . GLN A 1 86 ? -3.208 5.977 -1.806 1.00 86.56 86 GLN A C 1
ATOM 621 O O . GLN A 1 86 ? -3.045 5.031 -2.571 1.00 86.56 86 GLN A O 1
ATOM 626 N N . THR A 1 87 ? -2.492 6.081 -0.683 1.00 90.12 87 THR A N 1
ATOM 627 C CA . THR A 1 87 ? -1.383 5.166 -0.356 1.00 90.12 87 THR A CA 1
ATOM 628 C C . THR A 1 87 ? -1.691 4.138 0.723 1.00 90.12 87 THR A C 1
ATOM 630 O O . THR A 1 87 ? -0.794 3.401 1.117 1.00 90.12 87 THR A O 1
ATOM 633 N N . TYR A 1 88 ? -2.938 4.000 1.179 1.00 91.88 88 TYR A N 1
ATOM 634 C CA . TYR A 1 88 ? -3.275 3.011 2.211 1.00 91.88 88 TYR A CA 1
ATOM 635 C C . TYR A 1 88 ? -2.978 1.597 1.731 1.00 91.88 88 TYR A C 1
ATOM 637 O O . TYR A 1 88 ? -2.307 0.858 2.437 1.00 91.88 88 TYR A O 1
ATOM 645 N N . VAL A 1 89 ? -3.342 1.252 0.493 1.00 91.94 89 VAL A N 1
ATOM 646 C CA . VAL A 1 89 ? -3.009 -0.060 -0.093 1.00 91.94 89 VAL A CA 1
ATOM 647 C C . VAL A 1 89 ? -1.496 -0.294 -0.109 1.00 91.94 89 VAL A C 1
ATOM 649 O O . VAL A 1 89 ? -1.034 -1.383 0.219 1.00 91.94 89 VAL A O 1
ATOM 652 N N . HIS A 1 90 ? -0.712 0.739 -0.431 1.00 91.38 90 HIS A N 1
ATOM 653 C CA . HIS A 1 90 ? 0.745 0.655 -0.387 1.00 91.38 90 HIS A CA 1
ATOM 654 C C . HIS A 1 90 ? 1.242 0.397 1.040 1.00 91.38 90 HIS A C 1
ATOM 656 O O . HIS A 1 90 ? 2.053 -0.504 1.227 1.00 91.38 90 HIS A O 1
ATOM 662 N N . LYS A 1 91 ? 0.715 1.110 2.045 1.00 91.69 91 LYS A N 1
ATOM 663 C CA . LYS A 1 91 ? 1.072 0.895 3.454 1.00 91.69 91 LYS A CA 1
ATOM 664 C C . LYS A 1 91 ? 0.765 -0.535 3.907 1.00 91.69 91 LYS A C 1
ATOM 666 O O . LYS A 1 91 ? 1.623 -1.166 4.523 1.00 91.69 91 LYS A O 1
ATOM 671 N N . LEU A 1 92 ? -0.412 -1.060 3.554 1.00 90.94 92 LEU A N 1
ATOM 672 C CA . LEU A 1 92 ? -0.813 -2.436 3.868 1.00 90.94 92 LEU A CA 1
ATOM 673 C C . LEU A 1 92 ? 0.166 -3.453 3.282 1.00 90.94 92 LEU A C 1
ATOM 675 O O . LEU A 1 92 ? 0.675 -4.299 4.011 1.00 90.94 92 LEU A O 1
ATOM 679 N N . LEU A 1 93 ? 0.469 -3.321 1.988 1.00 90.62 93 LEU A N 1
ATOM 680 C CA . LEU A 1 93 ? 1.349 -4.243 1.273 1.00 90.62 93 LEU A CA 1
ATOM 681 C C . LEU A 1 93 ? 2.813 -4.142 1.705 1.00 90.62 93 LEU A C 1
ATOM 683 O O . LEU A 1 93 ? 3.562 -5.066 1.440 1.00 90.62 93 LEU A O 1
ATOM 687 N N . THR A 1 94 ? 3.233 -3.072 2.380 1.00 89.94 94 THR A N 1
ATOM 688 C CA . THR A 1 94 ? 4.592 -2.935 2.928 1.00 89.94 94 THR A CA 1
ATOM 689 C C . THR A 1 94 ? 4.627 -3.154 4.446 1.00 89.94 94 THR A C 1
ATOM 691 O O . THR A 1 94 ? 5.295 -2.410 5.165 1.00 89.94 94 THR A O 1
ATOM 694 N N . GLY A 1 95 ? 3.836 -4.101 4.958 1.00 87.69 95 GLY A N 1
ATOM 695 C CA . GLY A 1 95 ? 3.921 -4.570 6.347 1.00 87.69 95 GLY A CA 1
ATOM 696 C C . GLY A 1 95 ? 3.263 -3.681 7.408 1.00 87.69 95 GLY A C 1
ATOM 697 O O . GLY A 1 95 ? 3.417 -3.944 8.597 1.00 87.69 95 GLY A O 1
ATOM 698 N N . ARG A 1 96 ? 2.503 -2.644 7.029 1.00 90.06 96 ARG A N 1
ATOM 699 C CA . ARG A 1 96 ? 1.862 -1.726 7.997 1.00 90.06 96 ARG A CA 1
ATOM 700 C C . ARG A 1 96 ? 0.393 -2.050 8.274 1.00 90.06 96 ARG A C 1
ATOM 702 O O . ARG A 1 96 ? -0.330 -1.217 8.810 1.00 90.06 96 ARG A O 1
ATOM 709 N N . ARG A 1 97 ? -0.064 -3.269 7.963 1.00 87.62 97 ARG A N 1
ATOM 710 C CA . ARG A 1 97 ? -1.455 -3.698 8.200 1.00 87.62 97 ARG A CA 1
ATOM 711 C C . ARG A 1 97 ? -1.881 -3.554 9.665 1.00 87.62 97 ARG A C 1
ATOM 713 O O . ARG A 1 97 ? -2.950 -3.002 9.920 1.00 87.62 97 ARG A O 1
ATOM 720 N N . ALA A 1 98 ? -1.034 -3.965 10.610 1.00 85.81 98 ALA A N 1
ATOM 721 C CA . ALA A 1 98 ? -1.335 -3.941 12.046 1.00 85.81 98 ALA A CA 1
ATOM 722 C C . ALA A 1 98 ? -1.531 -2.525 12.630 1.00 85.81 98 ALA A C 1
ATOM 724 O O . ALA A 1 98 ? -2.221 -2.367 13.629 1.00 85.81 98 ALA A O 1
ATOM 725 N N . GLY A 1 99 ? -0.966 -1.484 12.006 1.00 83.06 99 GLY A N 1
ATOM 726 C CA . GLY A 1 99 ? -1.108 -0.097 12.470 1.00 83.06 99 GLY A CA 1
ATOM 727 C C . GLY A 1 99 ? -2.390 0.604 12.006 1.00 83.06 99 GLY A C 1
ATOM 728 O O . GLY A 1 99 ? -2.605 1.767 12.343 1.00 83.06 99 GLY A O 1
ATOM 729 N N . SER A 1 100 ? -3.232 -0.067 11.212 1.00 84.19 100 SER A N 1
ATOM 730 C CA . SER A 1 100 ? -4.380 0.564 10.539 1.00 84.19 100 SER A CA 1
ATOM 731 C C . SER A 1 100 ? -5.472 1.046 11.497 1.00 84.19 100 SER A C 1
ATOM 733 O O . SER A 1 100 ? -6.207 1.963 11.147 1.00 84.19 100 SER A O 1
ATOM 735 N N . ASP A 1 101 ? -5.561 0.483 12.705 1.00 85.94 101 ASP A N 1
ATOM 736 C CA . ASP A 1 101 ? -6.517 0.937 13.727 1.00 85.94 101 ASP A CA 1
ATOM 737 C C . ASP A 1 101 ? -6.166 2.335 14.273 1.00 85.94 101 ASP A C 1
ATOM 739 O O . ASP A 1 101 ? -7.043 3.080 14.701 1.00 85.94 101 ASP A O 1
ATOM 743 N N . GLY A 1 102 ? -4.887 2.723 14.207 1.00 84.44 102 GLY A N 1
ATOM 744 C CA . GLY A 1 102 ? -4.400 4.056 14.574 1.00 84.44 102 GLY A CA 1
ATOM 745 C C . GLY A 1 102 ? -4.334 5.031 13.397 1.00 84.44 102 GLY A C 1
ATOM 746 O O . GLY A 1 102 ? -3.649 6.049 13.485 1.00 84.44 102 GLY A O 1
ATOM 747 N N . LEU A 1 103 ? -4.970 4.727 12.264 1.00 87.00 103 LEU A N 1
ATOM 748 C CA . LEU A 1 103 ? -4.881 5.564 11.071 1.00 87.00 103 LEU A CA 1
ATOM 749 C C . LEU A 1 103 ? -5.398 6.986 11.347 1.00 87.00 103 LEU A C 1
ATOM 751 O O . LEU A 1 103 ? -6.530 7.183 11.787 1.00 87.00 103 LEU A O 1
ATOM 755 N N . ARG A 1 104 ? -4.557 7.981 11.040 1.00 84.31 104 ARG A N 1
ATOM 756 C CA . ARG A 1 104 ? -4.775 9.423 11.263 1.00 84.31 104 ARG A CA 1
ATOM 757 C C . ARG A 1 104 ? -4.951 9.831 12.729 1.00 84.31 104 ARG A C 1
ATOM 759 O O . ARG A 1 104 ? -5.378 10.956 12.983 1.00 84.31 104 ARG A O 1
ATOM 766 N N . GLN A 1 105 ? -4.604 8.955 13.665 1.00 85.00 105 GLN A N 1
ATOM 767 C CA . GLN A 1 105 ? -4.568 9.269 15.088 1.00 85.00 105 GLN A CA 1
ATOM 768 C C . GLN A 1 105 ? -3.175 9.756 15.492 1.00 85.00 105 GLN A C 1
ATOM 770 O O . GLN A 1 105 ? -2.176 9.449 14.835 1.00 85.00 105 GLN A O 1
ATOM 775 N N . GLU A 1 106 ? -3.099 10.522 16.578 1.00 82.94 106 GLU A N 1
ATOM 776 C CA . GLU A 1 106 ? -1.819 10.939 17.149 1.00 82.94 106 GLU A CA 1
ATOM 777 C C . GLU A 1 106 ? -0.997 9.708 17.563 1.00 82.94 106 GLU A C 1
ATOM 779 O O . GLU A 1 106 ? -1.507 8.795 18.210 1.00 82.94 106 GLU A O 1
ATOM 784 N N . GLY A 1 107 ? 0.267 9.652 17.132 1.00 81.75 107 GLY A N 1
ATOM 785 C CA . GLY A 1 107 ? 1.144 8.496 17.356 1.00 81.75 107 GLY A CA 1
ATOM 786 C C . GLY A 1 107 ? 0.807 7.245 16.527 1.00 81.75 107 GLY A C 1
ATOM 787 O O . GLY A 1 107 ? 1.492 6.234 16.668 1.00 81.75 107 GLY A O 1
ATOM 788 N N . GLY A 1 108 ? -0.216 7.300 15.669 1.00 86.25 108 GLY A N 1
ATOM 789 C CA . GLY A 1 108 ? -0.611 6.217 14.770 1.00 86.25 108 GLY A CA 1
ATOM 790 C C . GLY A 1 108 ? -0.123 6.399 13.328 1.00 86.25 108 GLY A C 1
ATOM 791 O O . GLY A 1 108 ? 0.733 7.236 13.039 1.00 86.25 108 GLY A O 1
ATOM 792 N N . LEU A 1 109 ? -0.658 5.597 12.398 1.00 88.44 109 LEU A N 1
ATOM 793 C CA . LEU A 1 109 ? -0.276 5.681 10.984 1.00 88.44 109 LEU A CA 1
ATOM 794 C C . LEU A 1 109 ? -0.736 6.998 10.360 1.00 88.44 109 LEU A C 1
ATOM 796 O O . LEU A 1 109 ? -1.888 7.411 10.507 1.00 88.44 109 LEU A O 1
ATOM 800 N N . SER A 1 110 ? 0.134 7.623 9.573 1.00 88.19 110 SER A N 1
ATOM 801 C CA . SER A 1 110 ? -0.211 8.839 8.850 1.00 88.19 110 SER A CA 1
ATOM 802 C C . SER A 1 110 ? -1.230 8.562 7.743 1.00 88.19 110 SER A C 1
ATOM 804 O O . SER A 1 110 ? -1.209 7.535 7.061 1.00 88.19 110 SER A O 1
ATOM 806 N N . GLY A 1 111 ? -2.100 9.545 7.496 1.00 87.00 111 GLY A N 1
ATOM 807 C CA . GLY A 1 111 ? -2.997 9.551 6.340 1.00 87.00 111 GLY A CA 1
ATOM 808 C C . GLY A 1 111 ? -2.286 9.744 4.991 1.00 87.00 111 GLY A C 1
ATOM 809 O O . GLY A 1 111 ? -2.948 9.682 3.956 1.00 87.00 111 GLY A O 1
ATOM 810 N N . TYR A 1 112 ? -0.976 9.990 5.012 1.00 87.62 112 TYR A N 1
ATOM 811 C CA . TYR A 1 112 ? -0.111 10.242 3.861 1.00 87.62 112 TYR A CA 1
ATOM 812 C C . TYR A 1 112 ? 1.199 9.443 4.010 1.00 87.62 112 TYR A C 1
ATOM 814 O O . TYR A 1 112 ? 1.512 8.984 5.112 1.00 87.62 112 TYR A O 1
ATOM 822 N N . PRO A 1 113 ? 1.990 9.247 2.943 1.00 83.88 113 PRO A N 1
ATOM 823 C CA . PRO A 1 113 ? 3.313 8.649 3.056 1.00 83.88 113 PRO A CA 1
ATOM 824 C C . PRO A 1 113 ? 4.220 9.510 3.936 1.00 83.88 113 PRO A C 1
ATOM 826 O O . PRO A 1 113 ? 4.194 10.738 3.836 1.00 83.88 113 PRO A O 1
ATOM 829 N N . GLY A 1 114 ? 5.010 8.862 4.787 1.00 84.31 114 GLY A N 1
ATOM 830 C CA . GLY A 1 114 ? 5.933 9.517 5.711 1.00 84.31 114 GLY A CA 1
ATOM 831 C C . GLY A 1 114 ? 7.288 8.828 5.680 1.00 84.31 114 GLY A C 1
ATOM 832 O O . GLY A 1 114 ? 7.375 7.624 5.920 1.00 84.31 114 GLY A O 1
ATOM 833 N N . ARG A 1 115 ? 8.370 9.571 5.422 1.00 82.06 115 ARG A N 1
ATOM 834 C CA . ARG A 1 115 ? 9.721 8.991 5.312 1.00 82.06 115 ARG A CA 1
ATOM 835 C C . ARG A 1 115 ? 10.196 8.386 6.626 1.00 82.06 115 ARG A C 1
ATOM 837 O O . ARG A 1 115 ? 10.964 7.425 6.585 1.00 82.06 115 ARG A O 1
ATOM 844 N N . GLY A 1 116 ? 9.751 8.954 7.748 1.00 82.62 116 GLY A N 1
ATOM 845 C CA . GLY A 1 116 ? 9.977 8.422 9.093 1.00 82.62 116 GLY A CA 1
ATOM 846 C C . GLY A 1 116 ? 9.071 7.240 9.457 1.00 82.62 116 GLY A C 1
ATOM 847 O O . GLY A 1 116 ? 9.386 6.515 10.391 1.00 82.62 116 GLY A O 1
ATOM 848 N N . GLU A 1 117 ? 7.979 7.017 8.716 1.00 85.31 117 GLU A N 1
ATOM 849 C CA . GLU A 1 117 ? 7.056 5.898 8.948 1.00 85.31 117 GLU A CA 1
ATOM 850 C C . GLU A 1 117 ? 7.514 4.624 8.221 1.00 85.31 117 GLU A C 1
ATOM 852 O O . GLU A 1 117 ? 7.303 3.516 8.709 1.00 85.31 117 GLU A O 1
ATOM 857 N N . SER A 1 118 ? 8.137 4.756 7.042 1.00 87.75 118 SER A N 1
ATOM 858 C CA . SER A 1 118 ? 8.610 3.601 6.276 1.00 87.75 118 SER A CA 1
ATOM 859 C C . SER A 1 118 ? 9.771 3.914 5.331 1.00 87.75 118 SER A C 1
ATOM 861 O O . SER A 1 118 ? 9.870 4.987 4.729 1.00 87.75 118 SER A O 1
ATOM 863 N N . ALA A 1 119 ? 10.627 2.911 5.112 1.00 84.62 119 ALA A N 1
ATOM 864 C CA . ALA A 1 119 ? 11.646 2.941 4.068 1.00 84.62 119 ALA A CA 1
ATOM 865 C C . ALA A 1 119 ? 11.030 3.073 2.661 1.00 84.62 119 ALA A C 1
ATOM 867 O O . ALA A 1 119 ? 11.611 3.761 1.819 1.00 84.62 119 ALA A O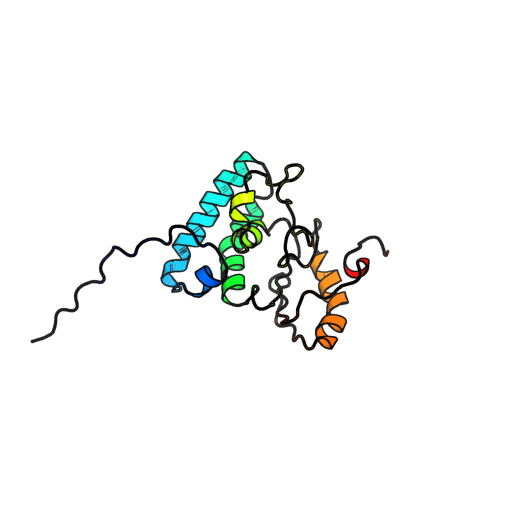 1
ATOM 868 N N . HIS A 1 120 ? 9.839 2.505 2.442 1.00 84.62 120 HIS A N 1
ATOM 869 C CA . HIS A 1 120 ? 9.143 2.501 1.150 1.00 84.62 120 HIS A CA 1
ATOM 870 C C . HIS A 1 120 ? 8.467 3.841 0.816 1.00 84.62 120 HIS A C 1
ATOM 872 O O . HIS A 1 120 ? 8.215 4.133 -0.352 1.00 84.62 120 HIS A O 1
ATOM 878 N N . ASP A 1 121 ? 8.269 4.707 1.813 1.00 85.75 121 ASP A N 1
ATOM 879 C CA . ASP A 1 121 ? 7.709 6.044 1.630 1.00 85.75 121 ASP A CA 1
ATOM 880 C C . ASP A 1 121 ? 8.847 7.029 1.321 1.00 85.75 121 ASP A C 1
ATOM 882 O O . ASP A 1 121 ? 9.603 7.452 2.202 1.00 85.75 121 ASP A O 1
ATOM 886 N N . TRP A 1 122 ? 9.023 7.367 0.044 1.00 74.69 122 TRP A N 1
ATOM 887 C CA . TRP A 1 122 ? 10.125 8.228 -0.406 1.00 74.69 122 TRP A CA 1
ATOM 888 C C . TRP A 1 122 ? 9.795 9.720 -0.436 1.00 74.69 122 TRP A C 1
ATOM 890 O O . TRP A 1 122 ? 10.696 10.533 -0.231 1.00 74.69 122 TRP A O 1
ATOM 900 N N . ILE A 1 123 ? 8.534 10.073 -0.688 1.00 70.69 123 ILE A N 1
ATOM 901 C CA . ILE A 1 123 ? 8.048 11.456 -0.756 1.00 70.69 123 ILE A CA 1
ATOM 902 C C . ILE A 1 123 ? 6.946 11.635 0.274 1.00 70.69 123 ILE A C 1
ATOM 904 O O . ILE A 1 123 ? 6.023 10.830 0.315 1.00 70.69 123 ILE A O 1
ATOM 908 N N . GLU A 1 124 ? 7.010 12.722 1.035 1.00 72.88 124 GLU A N 1
ATOM 909 C CA . GLU A 1 124 ? 5.906 13.182 1.875 1.00 72.88 124 GLU A CA 1
ATOM 910 C C . GLU A 1 124 ? 5.102 14.204 1.075 1.00 72.88 124 GLU A C 1
ATOM 912 O O . GLU A 1 124 ? 5.635 15.227 0.648 1.00 72.88 124 GLU A O 1
ATOM 917 N N . ASN A 1 125 ? 3.830 13.923 0.800 1.00 68.62 125 ASN A N 1
ATOM 918 C CA . ASN A 1 125 ? 2.958 14.904 0.167 1.00 68.62 125 ASN A CA 1
ATOM 919 C C . ASN A 1 125 ? 1.510 14.770 0.646 1.00 68.62 125 ASN A C 1
ATOM 921 O O . ASN A 1 125 ? 0.987 13.680 0.870 1.00 68.62 125 ASN A O 1
ATOM 925 N N . SER A 1 126 ? 0.863 15.924 0.798 1.00 60.34 126 SER A N 1
ATOM 926 C CA . SER A 1 126 ? -0.555 16.043 1.149 1.00 60.34 126 SER A CA 1
ATOM 927 C C . SER A 1 126 ? -1.391 16.710 0.050 1.00 60.34 126 SER A C 1
ATOM 929 O O . SER A 1 126 ? -2.578 16.417 -0.069 1.00 60.34 126 SER A O 1
ATOM 931 N N . HIS A 1 127 ? -0.771 17.547 -0.793 1.00 57.72 127 HIS A N 1
ATOM 932 C CA . HIS A 1 127 ? -1.407 18.235 -1.924 1.00 57.72 127 HIS A CA 1
ATOM 933 C C . HIS A 1 127 ? -1.062 17.575 -3.267 1.00 57.72 127 HIS A C 1
ATOM 935 O O . HIS A 1 127 ? 0.056 17.091 -3.453 1.00 57.72 127 HIS A O 1
ATOM 941 N N . ALA A 1 128 ? -2.017 17.596 -4.202 1.00 49.22 128 ALA A N 1
ATOM 942 C CA . ALA A 1 128 ? -1.870 17.071 -5.561 1.00 49.22 128 ALA A CA 1
ATOM 943 C C . ALA A 1 128 ? -0.795 17.826 -6.372 1.00 49.22 128 ALA A C 1
ATOM 945 O O . ALA A 1 128 ? -0.512 18.993 -6.098 1.00 49.22 128 ALA A O 1
ATOM 946 N N . ALA A 1 129 ? -0.198 17.165 -7.373 1.00 48.66 129 ALA A N 1
ATOM 947 C CA . ALA A 1 129 ? 0.900 17.668 -8.213 1.00 48.66 129 ALA A CA 1
ATOM 948 C C . ALA A 1 129 ? 2.233 17.956 -7.486 1.00 48.66 129 ALA A C 1
ATOM 950 O O . ALA A 1 129 ? 3.200 18.421 -8.108 1.00 48.66 129 ALA A O 1
ATOM 951 N N . GLN A 1 130 ? 2.323 17.660 -6.185 1.00 49.41 130 GLN A N 1
ATOM 952 C CA . GLN A 1 130 ? 3.565 17.751 -5.421 1.00 49.41 130 GLN A CA 1
ATOM 953 C C . GLN A 1 130 ? 4.463 16.527 -5.572 1.00 49.41 130 GLN A C 1
ATOM 955 O O . GLN A 1 130 ? 5.586 16.591 -5.106 1.00 49.41 130 GLN A O 1
ATOM 960 N N . GLY A 1 131 ? 4.048 15.423 -6.196 1.00 48.12 131 GLY A N 1
ATOM 961 C CA . GLY A 1 131 ? 4.963 14.334 -6.558 1.00 48.12 131 GLY A CA 1
ATOM 962 C C . GLY A 1 131 ? 5.701 14.601 -7.869 1.00 48.12 131 GLY A C 1
ATOM 963 O O . GLY A 1 131 ? 6.884 14.278 -7.989 1.00 48.12 131 GLY A O 1
ATOM 964 N N . VAL A 1 132 ? 5.056 15.272 -8.832 1.00 49.91 132 VAL A N 1
ATOM 965 C CA . VAL A 1 132 ? 5.662 15.601 -10.139 1.00 49.91 132 VAL A CA 1
ATOM 966 C C . VAL A 1 132 ? 6.881 16.527 -10.002 1.00 49.91 132 VAL A C 1
ATOM 968 O O . VAL A 1 132 ? 7.865 16.372 -10.732 1.00 49.91 132 VAL A O 1
ATOM 971 N N . ARG A 1 133 ? 6.853 17.494 -9.074 1.00 52.19 133 ARG A N 1
ATOM 972 C CA . ARG A 1 133 ? 7.954 18.457 -8.854 1.00 52.19 133 ARG A CA 1
ATOM 973 C C . ARG A 1 133 ? 9.228 17.813 -8.269 1.00 52.19 133 ARG A C 1
ATOM 975 O O . ARG A 1 133 ? 10.267 17.933 -8.924 1.00 52.19 133 ARG A O 1
ATOM 982 N N . PRO A 1 134 ? 9.191 17.100 -7.125 1.00 51.62 134 PRO A N 1
ATOM 983 C CA . PRO A 1 134 ? 10.307 16.312 -6.633 1.00 51.62 134 PRO A CA 1
ATOM 984 C C . PRO A 1 134 ? 10.744 15.279 -7.657 1.00 51.62 134 PRO A C 1
ATOM 986 O O . PRO A 1 134 ? 11.933 15.223 -7.908 1.00 51.62 134 PRO A O 1
ATOM 989 N N . ALA A 1 135 ? 9.848 14.555 -8.342 1.00 52.94 135 ALA A N 1
ATOM 990 C CA . ALA A 1 135 ? 10.252 13.615 -9.397 1.00 52.94 135 ALA A CA 1
ATOM 991 C C . ALA A 1 135 ? 11.055 14.283 -10.534 1.00 52.94 135 ALA A C 1
ATOM 993 O O . ALA A 1 135 ? 12.021 13.712 -11.045 1.00 52.94 135 ALA A O 1
ATOM 994 N N . ARG A 1 136 ? 10.703 15.519 -10.925 1.00 53.62 136 ARG A N 1
ATOM 995 C CA . ARG A 1 136 ? 11.485 16.313 -11.889 1.00 53.62 136 ARG A CA 1
ATOM 996 C C . ARG A 1 136 ? 12.824 16.792 -11.319 1.00 53.62 136 ARG A C 1
ATOM 998 O O . ARG A 1 136 ? 13.813 16.746 -12.046 1.00 53.62 136 ARG A O 1
ATOM 1005 N N . ARG A 1 137 ? 12.877 17.237 -10.056 1.00 55.25 137 ARG A N 1
ATOM 1006 C CA . ARG A 1 137 ? 14.114 17.710 -9.397 1.00 55.25 137 ARG A CA 1
ATOM 1007 C C . ARG A 1 137 ? 15.060 16.576 -8.992 1.00 55.25 137 ARG A C 1
ATOM 1009 O O . ARG A 1 137 ? 16.271 16.765 -9.009 1.00 55.25 137 ARG A O 1
ATOM 1016 N N . THR A 1 138 ? 14.533 15.403 -8.659 1.00 53.03 138 THR A N 1
ATOM 1017 C CA . THR A 1 138 ? 15.312 14.205 -8.339 1.00 53.03 138 THR A CA 1
ATOM 1018 C C . THR A 1 138 ? 15.802 13.524 -9.605 1.00 53.03 138 THR A C 1
ATOM 1020 O O . THR A 1 138 ? 16.842 12.889 -9.553 1.00 53.03 138 THR A O 1
ATOM 1023 N N . ARG A 1 139 ? 15.157 13.706 -10.767 1.00 54.44 139 ARG A N 1
ATOM 1024 C CA . ARG A 1 139 ? 15.555 13.080 -12.045 1.00 54.44 139 ARG A CA 1
ATOM 1025 C C . ARG A 1 139 ? 17.060 13.159 -12.367 1.00 54.44 139 ARG A C 1
ATOM 1027 O O . ARG A 1 139 ? 17.616 12.123 -12.719 1.00 54.44 139 ARG A O 1
ATOM 1034 N N . PRO A 1 140 ? 17.750 14.311 -12.233 1.00 54.34 140 PRO A N 1
ATOM 1035 C CA . PRO A 1 140 ? 19.197 14.396 -12.445 1.00 54.34 140 PRO A CA 1
ATOM 1036 C C . PRO A 1 140 ? 20.011 13.655 -11.374 1.00 54.34 140 PRO A C 1
ATOM 1038 O O . PRO A 1 140 ? 21.038 13.066 -11.693 1.00 54.34 140 PRO A O 1
ATOM 1041 N N . LEU A 1 141 ? 19.563 13.657 -10.114 1.00 52.78 141 LEU A N 1
ATOM 1042 C CA . LEU A 1 141 ? 20.201 12.920 -9.013 1.00 52.78 141 LEU A CA 1
ATOM 1043 C C . LEU A 1 141 ? 20.009 11.407 -9.168 1.00 52.78 141 LEU A C 1
ATOM 1045 O O . LEU A 1 141 ? 20.948 10.643 -8.976 1.00 52.78 141 LEU A O 1
ATOM 1049 N N . LEU A 1 142 ? 18.818 10.987 -9.595 1.00 52.41 142 LEU A N 1
ATOM 1050 C CA . LEU A 1 142 ? 18.483 9.599 -9.880 1.00 52.41 142 LEU A CA 1
ATOM 1051 C C . LEU A 1 142 ? 19.277 9.093 -11.094 1.00 52.41 142 LEU A C 1
ATOM 1053 O O . LEU A 1 142 ? 19.857 8.013 -11.041 1.00 52.41 142 LEU A O 1
ATOM 1057 N N . ALA A 1 143 ? 19.406 9.907 -12.146 1.00 53.06 143 ALA A N 1
ATOM 1058 C CA . ALA A 1 143 ? 20.260 9.597 -13.292 1.00 53.06 143 ALA A CA 1
ATOM 1059 C C . ALA A 1 143 ? 21.745 9.465 -12.899 1.00 53.06 143 ALA A C 1
ATOM 1061 O O . ALA A 1 143 ? 22.423 8.559 -13.378 1.00 53.06 143 ALA A O 1
ATOM 1062 N N . ARG A 1 144 ? 22.251 10.314 -11.987 1.00 48.78 144 ARG A N 1
ATOM 1063 C CA . ARG A 1 144 ? 23.622 10.209 -11.438 1.00 48.78 144 ARG A CA 1
ATOM 1064 C C . ARG A 1 144 ? 23.829 8.970 -10.566 1.00 48.78 144 ARG A C 1
ATOM 1066 O O . ARG A 1 144 ? 24.951 8.487 -10.484 1.00 48.78 144 ARG A O 1
ATOM 1073 N N . ALA A 1 145 ? 22.764 8.448 -9.964 1.00 44.09 145 ALA A N 1
ATOM 1074 C CA . ALA A 1 145 ? 22.758 7.178 -9.244 1.00 44.09 145 ALA A CA 1
ATOM 1075 C C . ALA A 1 145 ? 22.560 5.950 -10.165 1.00 44.09 145 ALA A C 1
ATOM 1077 O O . ALA A 1 145 ? 22.393 4.842 -9.668 1.00 44.09 145 ALA A O 1
ATOM 1078 N N . GLY A 1 146 ? 22.570 6.123 -11.496 1.00 37.34 146 GLY A N 1
ATOM 1079 C CA . GLY A 1 146 ? 22.453 5.025 -12.465 1.00 37.34 146 GLY A CA 1
ATOM 1080 C C . GLY A 1 146 ? 21.021 4.535 -12.715 1.00 37.34 146 GLY A C 1
ATOM 1081 O O . GLY A 1 146 ? 20.825 3.439 -13.238 1.00 37.34 146 GLY A O 1
ATOM 1082 N N . LEU A 1 147 ? 20.009 5.326 -12.349 1.00 47.06 147 LEU A N 1
ATOM 1083 C CA . LEU A 1 147 ? 18.605 4.918 -12.393 1.00 47.06 147 LEU A CA 1
ATOM 1084 C C . LEU A 1 147 ? 17.955 5.307 -13.731 1.00 47.06 147 LEU A C 1
ATOM 1086 O O . LEU A 1 147 ? 17.982 6.474 -14.132 1.00 47.06 147 LEU A O 1
ATOM 1090 N N . SER A 1 148 ? 17.342 4.338 -14.421 1.00 40.91 148 SER A N 1
ATOM 1091 C CA . SER A 1 148 ? 16.600 4.568 -15.669 1.00 40.91 148 SER A CA 1
ATOM 1092 C C . SER A 1 148 ? 15.103 4.741 -15.383 1.00 40.91 148 SER A C 1
ATOM 1094 O O . SER A 1 148 ? 14.419 3.834 -14.922 1.00 40.91 148 SER A O 1
ATOM 1096 N N . ALA A 1 149 ? 14.585 5.946 -15.626 1.00 43.47 149 ALA A N 1
ATOM 1097 C CA . ALA A 1 149 ? 13.188 6.280 -15.367 1.00 43.47 149 ALA A CA 1
ATOM 1098 C C . ALA A 1 149 ? 12.269 5.664 -16.438 1.00 43.47 149 ALA A C 1
ATOM 1100 O O . ALA A 1 149 ? 12.187 6.190 -17.549 1.00 43.47 149 ALA A O 1
ATOM 1101 N N . SER A 1 150 ? 11.543 4.592 -16.113 1.00 36.78 150 SER A N 1
ATOM 1102 C CA . SER A 1 150 ? 10.496 4.044 -16.985 1.00 36.78 150 SER A CA 1
ATOM 1103 C C . SER A 1 150 ? 9.092 4.384 -16.467 1.00 36.78 150 SER A C 1
ATOM 1105 O O . SER A 1 150 ? 8.617 3.777 -15.518 1.00 36.78 150 SER A O 1
ATOM 1107 N N . GLN A 1 151 ? 8.466 5.342 -17.156 1.00 36.97 151 GLN A N 1
ATOM 1108 C CA . GLN A 1 151 ? 7.024 5.540 -17.390 1.00 36.97 151 GLN A CA 1
ATOM 1109 C C . GLN A 1 151 ? 6.061 5.710 -16.190 1.00 36.97 151 GLN A C 1
ATOM 1111 O O . GLN A 1 151 ? 5.877 4.872 -15.317 1.00 36.97 151 GLN A O 1
ATOM 1116 N N . ILE A 1 152 ? 5.382 6.859 -16.238 1.00 44.66 152 ILE A N 1
ATOM 1117 C CA . ILE A 1 152 ? 4.546 7.495 -15.219 1.00 44.66 152 ILE A CA 1
ATOM 1118 C C . ILE A 1 152 ? 3.095 7.020 -15.378 1.00 44.66 152 ILE A C 1
ATOM 1120 O O . ILE A 1 152 ? 2.397 7.483 -16.274 1.00 44.66 152 ILE A O 1
ATOM 1124 N N . ALA A 1 153 ? 2.606 6.178 -14.470 1.00 34.06 153 ALA A N 1
ATOM 1125 C CA . ALA A 1 153 ? 1.173 6.060 -14.190 1.00 34.06 153 ALA A CA 1
ATOM 1126 C C . ALA A 1 153 ? 0.915 6.756 -12.840 1.00 34.06 153 ALA A C 1
ATOM 1128 O O . ALA A 1 153 ? 0.943 6.137 -11.783 1.00 34.06 153 ALA A O 1
ATOM 1129 N N . SER A 1 154 ? 0.832 8.092 -12.873 1.00 46.94 154 SER A N 1
ATOM 1130 C CA . SER A 1 154 ? 0.913 9.038 -11.731 1.00 46.94 154 SER A CA 1
ATOM 1131 C C . SER A 1 154 ? 2.277 9.175 -11.010 1.00 46.94 154 SER A C 1
ATOM 1133 O O . SER A 1 154 ? 2.393 9.913 -10.039 1.00 46.94 154 SER A O 1
ATOM 1135 N N . THR A 1 155 ? 3.343 8.630 -11.614 1.00 49.81 155 THR A N 1
ATOM 1136 C CA . THR A 1 155 ? 4.793 8.748 -11.292 1.00 49.81 155 THR A CA 1
ATOM 1137 C C . THR A 1 155 ? 5.382 7.570 -10.528 1.00 49.81 155 THR A C 1
ATOM 1139 O O . THR A 1 155 ? 5.982 7.719 -9.478 1.00 49.81 155 THR A O 1
ATOM 1142 N N . VAL A 1 156 ? 5.316 6.381 -11.114 1.00 48.03 156 VAL A N 1
ATOM 1143 C CA . VAL A 1 156 ? 6.131 5.254 -10.654 1.00 48.03 156 VAL A CA 1
ATOM 1144 C C . VAL A 1 156 ? 7.554 5.420 -11.190 1.00 48.03 156 VAL A C 1
ATOM 1146 O O . VAL A 1 156 ? 7.743 5.674 -12.379 1.00 48.03 156 VAL A O 1
ATOM 1149 N N . LEU A 1 157 ? 8.556 5.344 -10.313 1.00 47.44 157 LEU A N 1
ATOM 1150 C CA . LEU A 1 157 ? 9.958 5.593 -10.644 1.00 47.44 157 LEU A CA 1
ATOM 1151 C C . LEU A 1 157 ? 10.776 4.355 -10.292 1.00 47.44 157 LEU A C 1
ATOM 1153 O O . LEU A 1 157 ? 11.298 4.236 -9.192 1.00 47.44 157 LEU A O 1
ATOM 1157 N N . ARG A 1 158 ? 10.938 3.436 -11.247 1.00 47.38 158 ARG A N 1
ATOM 1158 C CA . ARG A 1 158 ? 11.855 2.315 -11.041 1.00 47.38 158 ARG A CA 1
ATOM 1159 C C . ARG A 1 158 ? 13.271 2.843 -10.826 1.00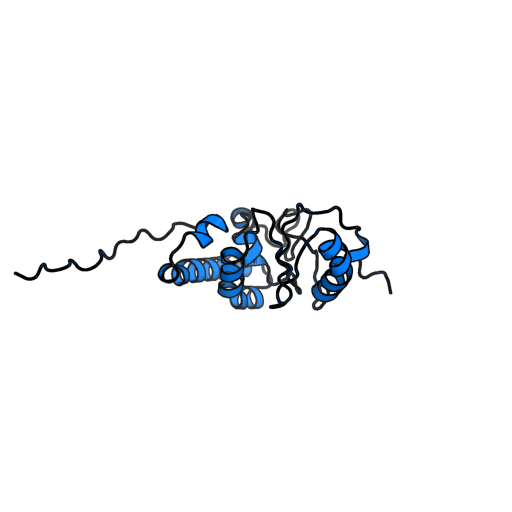 47.38 158 ARG A C 1
ATOM 1161 O O . ARG A 1 158 ? 13.837 3.513 -11.687 1.00 47.38 158 ARG A O 1
ATOM 1168 N N . ALA A 1 159 ? 13.834 2.538 -9.672 1.00 48.28 159 ALA A N 1
ATOM 1169 C CA . ALA A 1 159 ? 15.136 3.013 -9.263 1.00 48.28 159 ALA A CA 1
ATOM 1170 C C . ALA A 1 159 ? 15.731 1.971 -8.325 1.00 48.28 159 ALA A C 1
ATOM 1172 O O . ALA A 1 159 ? 15.294 1.913 -7.197 1.00 48.28 159 ALA A O 1
ATOM 1173 N N . ARG A 1 160 ? 16.717 1.172 -8.747 1.00 49.75 160 ARG A N 1
ATOM 1174 C CA . ARG A 1 160 ? 17.493 0.337 -7.817 1.00 49.75 160 ARG A CA 1
ATOM 1175 C C . ARG A 1 160 ? 18.551 1.186 -7.116 1.00 49.75 160 ARG A C 1
ATOM 1177 O O . ARG A 1 160 ? 19.658 1.334 -7.625 1.00 49.75 160 ARG A O 1
ATOM 1184 N N . ALA A 1 161 ? 18.207 1.773 -5.976 1.00 48.78 161 ALA A N 1
ATOM 1185 C CA . ALA A 1 161 ? 19.168 2.449 -5.110 1.00 48.78 161 ALA A CA 1
ATOM 1186 C C . ALA A 1 161 ? 18.703 2.387 -3.652 1.00 48.78 161 ALA A C 1
ATOM 1188 O O . ALA A 1 161 ? 17.521 2.573 -3.368 1.00 48.78 161 ALA A O 1
ATOM 1189 N N . GLY A 1 162 ? 19.634 2.189 -2.714 1.00 49.19 162 GLY A N 1
ATOM 1190 C CA . GLY A 1 162 ? 19.352 2.455 -1.302 1.00 49.19 162 GLY A CA 1
ATOM 1191 C C . GLY A 1 162 ? 18.900 3.909 -1.133 1.00 49.19 162 GLY A C 1
ATOM 1192 O O . GLY A 1 162 ? 19.423 4.780 -1.828 1.00 49.19 162 GLY A O 1
ATOM 1193 N N . LYS A 1 163 ? 17.919 4.165 -0.253 1.00 50.50 163 LYS A N 1
ATOM 1194 C CA . LYS A 1 163 ? 17.308 5.489 -0.017 1.00 50.50 163 LYS A CA 1
ATOM 1195 C C . LYS A 1 163 ? 18.412 6.544 0.194 1.00 50.50 163 LYS A C 1
ATOM 1197 O O . LYS A 1 163 ? 19.012 6.562 1.268 1.00 50.50 163 LYS A O 1
ATOM 1202 N N . PRO A 1 164 ? 18.730 7.403 -0.796 1.00 51.59 164 PRO A N 1
ATOM 1203 C CA . PRO A 1 164 ? 19.769 8.398 -0.632 1.00 51.59 164 PRO A CA 1
ATOM 1204 C C . PRO A 1 164 ? 19.295 9.438 0.381 1.00 51.59 164 PRO A C 1
ATOM 1206 O O . PRO A 1 164 ? 18.093 9.688 0.533 1.00 51.59 164 PRO A O 1
ATOM 1209 N N . SER A 1 165 ? 20.244 10.083 1.056 1.00 51.25 165 SER A N 1
ATOM 1210 C CA . SER A 1 165 ? 19.990 11.309 1.807 1.00 51.25 165 SER A CA 1
ATOM 1211 C C . SER A 1 165 ? 19.634 12.422 0.815 1.00 51.25 165 SER A C 1
ATOM 1213 O O . SER A 1 165 ? 20.486 13.204 0.393 1.00 51.25 165 SER A O 1
ATOM 1215 N N . LEU A 1 166 ? 18.383 12.432 0.356 1.00 52.28 166 LEU A N 1
ATOM 1216 C CA . LEU A 1 166 ? 17.845 13.499 -0.475 1.00 52.28 166 LEU A CA 1
ATOM 1217 C C . LEU A 1 166 ? 17.679 14.739 0.414 1.00 52.28 166 LEU A C 1
ATOM 1219 O O . LEU A 1 166 ? 17.050 14.617 1.465 1.00 52.28 166 LEU A O 1
ATOM 1223 N N . PRO A 1 167 ? 18.251 15.897 0.039 1.00 50.88 167 PRO A N 1
ATOM 1224 C CA . PRO A 1 167 ? 18.110 17.115 0.826 1.00 50.88 167 PRO A CA 1
ATOM 1225 C C . PRO A 1 167 ? 16.639 17.541 0.897 1.00 50.88 167 PRO A C 1
ATOM 1227 O O . PRO A 1 167 ? 15.922 17.466 -0.105 1.00 50.88 167 PRO A O 1
ATOM 1230 N N . ASP A 1 168 ? 16.207 18.023 2.064 1.00 51.88 168 ASP A N 1
ATOM 1231 C CA . ASP A 1 168 ? 14.805 18.376 2.350 1.00 51.88 168 ASP A CA 1
ATOM 1232 C C . ASP A 1 168 ? 14.232 19.409 1.359 1.00 51.88 168 ASP A C 1
ATOM 1234 O O . ASP A 1 168 ? 13.044 19.392 1.039 1.00 51.88 168 ASP A O 1
ATOM 1238 N N . CYS A 1 169 ? 15.090 20.236 0.752 1.00 46.62 169 CYS A N 1
ATOM 1239 C CA . CYS A 1 169 ? 14.730 21.227 -0.270 1.00 46.62 169 CYS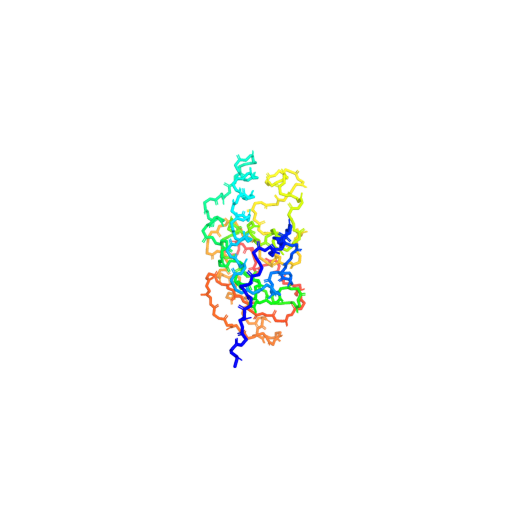 A CA 1
ATOM 1240 C C . CYS A 1 169 ? 14.173 20.640 -1.585 1.00 46.62 169 CYS A C 1
ATOM 1242 O O . CYS A 1 169 ? 13.647 21.370 -2.432 1.00 46.62 169 CYS A O 1
ATOM 1244 N N . LEU A 1 170 ? 14.291 19.325 -1.794 1.00 50.69 170 LEU A N 1
ATOM 1245 C CA . LEU A 1 170 ? 13.629 18.636 -2.904 1.00 50.69 170 LEU A CA 1
ATOM 1246 C C . LEU A 1 170 ? 12.127 18.449 -2.662 1.00 50.69 170 LEU A C 1
ATOM 1248 O O . LEU A 1 170 ? 11.393 18.252 -3.632 1.00 50.69 170 LEU A O 1
ATOM 1252 N N . PHE A 1 171 ? 11.693 18.533 -1.404 1.00 50.84 171 PHE A N 1
ATOM 1253 C CA . PHE A 1 171 ? 10.332 18.250 -0.952 1.00 50.84 171 PHE A CA 1
ATOM 1254 C C . PHE A 1 171 ? 9.661 19.451 -0.276 1.00 50.84 171 PHE A C 1
ATOM 1256 O O . PHE A 1 171 ? 8.439 19.464 -0.164 1.00 50.84 171 PHE A O 1
ATOM 1263 N N . ASP A 1 172 ? 10.431 20.470 0.119 1.00 43.59 172 ASP A N 1
ATOM 1264 C CA . ASP A 1 172 ? 9.890 21.713 0.658 1.00 43.59 172 ASP A CA 1
ATOM 1265 C C . ASP A 1 172 ? 9.228 22.574 -0.439 1.00 43.59 172 ASP A C 1
ATOM 1267 O O . ASP A 1 172 ? 9.848 22.957 -1.438 1.00 43.59 172 ASP A O 1
ATOM 1271 N N . GLY A 1 173 ? 7.942 22.871 -0.237 1.00 41.59 173 GLY A N 1
ATOM 1272 C CA . GLY A 1 173 ? 7.138 23.772 -1.063 1.00 41.59 173 GLY A CA 1
ATOM 1273 C C . GLY A 1 173 ? 7.376 25.263 -0.786 1.00 41.59 173 GLY A C 1
ATOM 1274 O O . GLY A 1 173 ? 6.734 26.088 -1.431 1.00 41.59 173 GLY A O 1
ATOM 1275 N N . SER A 1 174 ? 8.267 25.618 0.149 1.00 37.56 174 SER A N 1
ATOM 1276 C CA . SER A 1 174 ? 8.549 27.001 0.566 1.00 37.56 174 SER A CA 1
ATOM 1277 C C . SER A 1 174 ? 9.478 27.789 -0.369 1.00 37.56 174 SER A C 1
ATOM 1279 O O . SER A 1 174 ? 9.530 29.016 -0.288 1.00 37.56 174 SER A O 1
ATOM 1281 N N . ALA A 1 175 ? 10.189 27.124 -1.285 1.00 36.78 175 ALA A N 1
ATOM 1282 C CA . ALA A 1 175 ? 11.025 27.796 -2.278 1.00 36.78 175 ALA A CA 1
ATOM 1283 C C . ALA A 1 175 ? 10.172 28.270 -3.470 1.00 36.78 175 ALA A C 1
ATOM 1285 O O . ALA A 1 175 ? 10.108 27.591 -4.504 1.00 36.78 175 ALA A O 1
ATOM 1286 N N . VAL A 1 176 ? 9.495 29.407 -3.271 1.00 39.34 176 VAL A N 1
ATOM 1287 C CA . VAL A 1 176 ? 8.866 30.237 -4.316 1.00 39.34 176 VAL A CA 1
ATOM 1288 C C . VAL A 1 176 ? 9.942 30.921 -5.150 1.00 39.34 176 VAL A C 1
ATOM 1290 O O . VAL A 1 176 ? 10.884 31.479 -4.543 1.00 39.34 176 VAL A O 1
#

Secondary structure (DSSP, 8-state):
----PPPPPS-PPPPS---SHHHHHHS-GGGTHHHHHHHHHHHHHHHHHH---HHHHHTTHHHHHHHHHHS-TTTT-EE--SSGGG-HHHHIIIIIGGGGGGTTSTTS--SS--TTT-TT-----SSTTTTHHHHHHHHHHHHHTT------SS-EE---S------GGGT-TT--

Radius of gyration: 18.57 Å; chains: 1; bounding box: 39×76×40 Å